Protein AF-A0A662V416-F1 (afdb_monomer_lite)

Sequence (150 aa):
MDLDLKNLLLNPRIDLIPKYWYNIVPDLPEPIPPYLKPNGSVIKPHELERVFAKELVKQEFSNERFIAIPEEIRDLYIELGRPTPLLRARRFEKVLKTPAKIYYKYEGVLPTGSHKINTAIAQAYFNKIEGIERIVTETGAGQWGSALSL

Foldseek 3Di:
DDPPPVVVLPPVVLVPQDQWDFDCQLVDPDHDDAPADPVGDGDDLVVCVVQAQSVVSCVVPDNDGTHGDPVVLSVVCSNQPPPADWDWPVVVCVVVVHPDIDIDRQQCSGPLRHPLLNVLSVRVVSCVVVVNPDDDDDDDPCSNVSSNVD

Radius of gyration: 19.51 Å; chains: 1; bounding box: 39×50×50 Å

pLDDT: mean 92.24, std 15.27, range [31.8, 98.69]

Secondary structure (DSSP, 8-state):
----TTTTS--TTGGGS-SEEEP-GGG-SSPPPPPB-TTSPBPPHHHHTTTS-HHHHHHHT---SEEEPPHHHHHHHHHTTPSPPEEE-HHHHHHHT-SS--EEE-GGGSTTSSTTHHHHHHHHHHHHHTT--------SSSHHHHHHH-

Structure (mmCIF, N/CA/C/O backbone):
data_AF-A0A662V416-F1
#
_entry.id   AF-A0A662V416-F1
#
loop_
_atom_site.group_PDB
_atom_site.id
_atom_site.type_symbol
_atom_site.label_atom_id
_atom_site.label_alt_id
_atom_site.label_comp_id
_atom_site.label_asym_id
_atom_site.label_entity_id
_atom_site.label_seq_id
_atom_site.pdbx_PDB_ins_code
_atom_site.Cartn_x
_atom_site.Cartn_y
_atom_site.Cartn_z
_atom_site.occupancy
_atom_site.B_iso_or_equiv
_atom_site.auth_seq_id
_atom_site.auth_comp_id
_atom_site.auth_asym_id
_atom_site.auth_atom_id
_atom_site.pdbx_PDB_model_num
ATOM 1 N N . MET A 1 1 ? -12.535 -30.595 22.536 1.00 36.19 1 MET A N 1
ATOM 2 C CA . MET A 1 1 ? -13.084 -29.242 22.323 1.00 36.19 1 MET A CA 1
ATOM 3 C C . MET A 1 1 ? -12.583 -28.818 20.959 1.00 36.19 1 MET A C 1
ATOM 5 O O . MET A 1 1 ? -11.514 -28.232 20.863 1.00 36.19 1 MET A O 1
ATOM 9 N N . ASP A 1 2 ? -13.280 -29.274 19.920 1.00 31.80 2 ASP A N 1
ATOM 10 C CA . ASP A 1 2 ? -12.928 -28.993 18.530 1.00 31.80 2 ASP A CA 1
ATOM 11 C C . ASP A 1 2 ? -13.140 -27.505 18.275 1.00 31.80 2 ASP A C 1
ATOM 13 O O . ASP A 1 2 ? -14.272 -27.036 18.156 1.00 31.80 2 ASP A O 1
ATOM 17 N N . LEU A 1 3 ? -12.047 -26.740 18.255 1.00 32.88 3 LEU A N 1
ATOM 18 C CA . LEU A 1 3 ? -12.076 -25.431 17.627 1.00 32.88 3 LEU A CA 1
ATOM 19 C C . LEU A 1 3 ? -12.159 -25.676 16.122 1.00 32.88 3 LEU A C 1
ATOM 21 O O . LEU A 1 3 ? -11.170 -26.020 15.477 1.00 32.88 3 LEU A O 1
ATOM 25 N N . ASP A 1 4 ? -13.359 -25.507 15.584 1.00 36.97 4 ASP A N 1
ATOM 26 C CA . ASP A 1 4 ? -13.605 -25.417 14.155 1.00 36.97 4 ASP A CA 1
ATOM 27 C C . ASP A 1 4 ? -12.849 -24.205 13.581 1.00 36.97 4 ASP A C 1
ATOM 29 O O . ASP A 1 4 ? -13.329 -23.068 13.577 1.00 36.97 4 ASP A O 1
ATOM 33 N N . LEU A 1 5 ? -11.618 -24.454 13.125 1.00 38.56 5 LEU A N 1
ATOM 34 C CA . LEU A 1 5 ? -10.712 -23.473 12.521 1.00 38.56 5 LEU A CA 1
ATOM 35 C C . LEU A 1 5 ? -11.323 -22.766 11.300 1.00 38.56 5 LEU A C 1
ATOM 37 O O . LEU A 1 5 ? -10.874 -21.673 10.955 1.00 38.56 5 LEU A O 1
ATOM 41 N N . LYS A 1 6 ? -12.378 -23.321 10.681 1.00 34.50 6 LYS A N 1
ATOM 42 C CA . LYS A 1 6 ? -13.091 -22.660 9.577 1.00 34.50 6 LYS A CA 1
ATOM 43 C C . LYS A 1 6 ? -13.874 -21.430 10.036 1.00 34.50 6 LYS A C 1
ATOM 45 O O . LYS A 1 6 ? -14.052 -20.506 9.250 1.00 34.50 6 LYS A O 1
ATOM 50 N N . ASN A 1 7 ? -14.275 -21.369 11.306 1.00 35.88 7 ASN A N 1
ATOM 51 C CA . ASN A 1 7 ? -15.027 -20.239 11.856 1.00 35.88 7 ASN A CA 1
ATOM 52 C C . ASN A 1 7 ? -14.142 -19.128 12.453 1.00 35.88 7 ASN A C 1
ATOM 54 O O . ASN A 1 7 ? -14.638 -18.031 12.697 1.00 35.88 7 ASN A O 1
ATOM 58 N N . LEU A 1 8 ? -12.838 -19.365 12.657 1.00 39.62 8 LEU A N 1
ATOM 59 C CA . LEU A 1 8 ? -11.908 -18.345 13.172 1.00 39.62 8 LEU A CA 1
ATOM 60 C C . LEU A 1 8 ? -11.290 -17.474 12.060 1.00 39.62 8 LEU A C 1
ATOM 62 O O . LEU A 1 8 ? -10.849 -16.358 12.326 1.00 39.62 8 LEU A O 1
ATOM 66 N N . LEU A 1 9 ? -11.263 -17.982 10.823 1.00 46.22 9 LEU A N 1
ATOM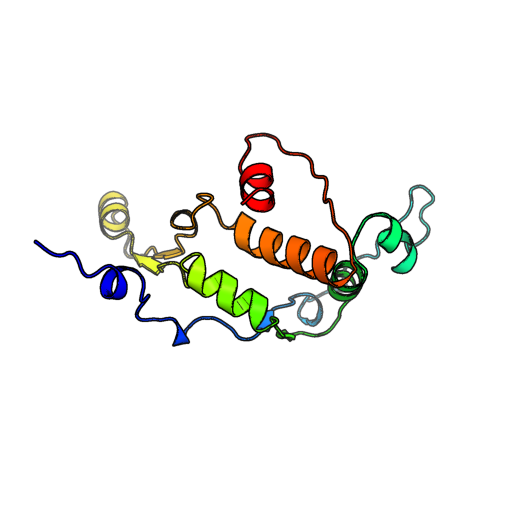 67 C CA . LEU A 1 9 ? -10.608 -17.352 9.666 1.00 46.22 9 LEU A CA 1
ATOM 68 C C . LEU A 1 9 ? -11.567 -16.589 8.743 1.00 46.22 9 LEU A C 1
ATOM 70 O O . LEU A 1 9 ? -11.124 -15.815 7.898 1.00 46.22 9 LEU A O 1
ATOM 74 N N . LEU A 1 10 ? -12.880 -16.754 8.909 1.00 51.19 10 LEU A N 1
ATOM 75 C CA . LEU A 1 10 ? -13.855 -15.966 8.165 1.00 51.19 10 LEU A CA 1
ATOM 76 C C . LEU A 1 10 ? -13.983 -14.597 8.822 1.00 51.19 10 LEU A C 1
ATOM 78 O O . LEU A 1 10 ? -14.795 -14.381 9.721 1.00 51.19 10 LEU A O 1
ATOM 82 N N . ASN A 1 11 ? -13.167 -13.653 8.360 1.00 57.41 11 ASN A N 1
ATOM 83 C CA . ASN A 1 11 ? -13.425 -12.247 8.604 1.00 57.41 11 ASN A CA 1
ATOM 84 C C . ASN A 1 11 ? -14.855 -11.955 8.114 1.00 57.41 11 ASN A C 1
ATOM 86 O O . ASN A 1 11 ? -15.112 -12.053 6.912 1.00 57.41 11 ASN A O 1
ATOM 90 N N . PRO A 1 12 ? -15.807 -11.596 8.994 1.00 60.94 12 PRO A N 1
ATOM 91 C CA . PRO A 1 12 ? -17.211 -11.455 8.610 1.00 60.94 12 PRO A CA 1
ATOM 92 C C . PRO A 1 12 ? -17.434 -10.297 7.630 1.00 60.94 12 PRO A C 1
ATOM 94 O O . PRO A 1 12 ? -18.562 -10.072 7.204 1.00 60.94 12 PRO A O 1
ATOM 97 N N . ARG A 1 13 ? -16.372 -9.539 7.313 1.00 81.31 13 ARG A N 1
ATOM 98 C CA . ARG A 1 13 ? -16.396 -8.338 6.492 1.00 81.31 13 ARG A CA 1
ATOM 99 C C . ARG A 1 13 ? -15.563 -8.423 5.210 1.00 81.31 13 ARG A C 1
ATOM 101 O O . ARG A 1 13 ? -15.049 -7.403 4.757 1.00 81.31 13 ARG A O 1
ATOM 108 N N . ILE A 1 14 ? -15.403 -9.608 4.613 1.00 83.56 14 ILE A N 1
ATOM 109 C CA . ILE A 1 14 ? -14.734 -9.762 3.299 1.00 83.56 14 ILE A CA 1
ATOM 110 C C . ILE A 1 14 ? -15.377 -8.857 2.227 1.00 83.56 14 ILE A C 1
ATOM 112 O O . ILE A 1 14 ? -14.678 -8.361 1.343 1.00 83.56 14 ILE A O 1
ATOM 116 N N . ASP A 1 15 ? -16.673 -8.545 2.359 1.00 88.44 15 ASP A N 1
ATOM 117 C CA . ASP A 1 15 ? -17.398 -7.571 1.528 1.00 88.44 15 ASP A CA 1
ATOM 118 C C . ASP A 1 15 ? -16.729 -6.186 1.470 1.00 88.44 15 ASP A C 1
ATOM 120 O O . ASP A 1 15 ? -16.892 -5.461 0.490 1.00 88.44 15 ASP A O 1
ATOM 124 N N . LEU A 1 16 ? -15.952 -5.821 2.495 1.00 91.31 16 LEU A N 1
ATOM 125 C CA . LEU A 1 16 ? -15.253 -4.540 2.574 1.00 91.31 16 LEU A CA 1
ATOM 126 C C . LEU A 1 16 ? -13.907 -4.508 1.846 1.00 91.31 16 LEU A C 1
ATOM 128 O O . LEU A 1 16 ? -13.278 -3.448 1.817 1.00 91.31 16 LEU A O 1
ATOM 132 N N . ILE A 1 17 ? -13.417 -5.626 1.306 1.00 93.94 17 ILE A N 1
ATOM 133 C CA . ILE A 1 17 ? -12.141 -5.630 0.580 1.00 93.94 17 ILE A CA 1
ATOM 134 C C . ILE A 1 17 ? -12.336 -4.931 -0.766 1.00 93.94 17 ILE A C 1
ATOM 136 O O . ILE A 1 17 ? -13.092 -5.434 -1.608 1.00 93.94 17 ILE A O 1
ATOM 140 N N . PRO A 1 18 ? -11.640 -3.805 -1.013 1.00 96.56 18 PRO A N 1
ATOM 141 C CA . PRO A 1 18 ? -11.809 -3.051 -2.244 1.00 96.56 18 PRO A CA 1
ATOM 142 C C . PRO A 1 18 ? -11.491 -3.885 -3.486 1.00 96.56 18 PRO A C 1
ATOM 144 O O . PRO A 1 18 ? -10.715 -4.840 -3.443 1.00 96.56 18 PRO A O 1
ATOM 147 N N . LYS A 1 19 ? -12.091 -3.496 -4.610 1.00 97.88 19 LYS A N 1
ATOM 148 C CA . LYS A 1 19 ? -11.757 -4.025 -5.942 1.00 97.88 19 LYS A CA 1
ATOM 149 C C . LYS A 1 19 ? -10.688 -3.196 -6.660 1.00 97.88 19 LYS A C 1
ATOM 151 O O . LYS A 1 19 ? -10.156 -3.637 -7.669 1.00 97.88 19 LYS A O 1
ATOM 156 N N . TYR A 1 20 ? -10.385 -2.010 -6.136 1.00 98.56 20 TYR A N 1
ATOM 157 C CA . TYR A 1 20 ? -9.468 -1.050 -6.735 1.00 98.56 20 TYR A CA 1
ATOM 158 C C . TYR A 1 20 ? -8.538 -0.474 -5.669 1.00 98.56 20 TYR A C 1
ATOM 160 O O . TYR A 1 20 ? -8.979 -0.191 -4.550 1.00 98.56 20 TYR A O 1
ATOM 168 N N . TRP A 1 21 ? -7.278 -0.256 -6.030 1.00 98.69 21 TRP A N 1
ATOM 169 C CA . TRP A 1 21 ? -6.434 0.723 -5.359 1.00 98.69 21 TRP A CA 1
ATOM 170 C C . TRP A 1 21 ? -6.811 2.122 -5.843 1.00 98.69 21 TRP A C 1
ATOM 172 O O . TRP A 1 21 ? -7.189 2.316 -7.000 1.00 98.69 21 TRP A O 1
ATOM 182 N N . TYR A 1 22 ? -6.722 3.096 -4.945 1.00 98.69 22 TYR A N 1
ATOM 183 C CA . TYR A 1 22 ? -6.964 4.496 -5.262 1.00 98.69 22 TYR A CA 1
ATOM 184 C C . TYR A 1 22 ? -5.637 5.205 -5.521 1.00 98.69 22 TYR A C 1
ATOM 186 O O . TYR A 1 22 ? -4.739 5.164 -4.679 1.00 98.69 22 TYR A O 1
ATOM 194 N N . ASN A 1 23 ? -5.542 5.864 -6.669 1.00 98.50 23 ASN A N 1
ATOM 195 C CA . ASN A 1 23 ? -4.419 6.700 -7.052 1.00 98.50 23 ASN A CA 1
ATOM 196 C C . ASN A 1 23 ? -4.798 8.167 -6.831 1.00 98.50 23 ASN A C 1
ATOM 198 O O . ASN A 1 23 ? -5.747 8.665 -7.436 1.00 98.50 23 ASN A O 1
ATOM 202 N N . ILE A 1 24 ? -4.053 8.856 -5.967 1.00 98.00 24 ILE A N 1
ATOM 203 C CA . ILE A 1 24 ? -4.320 10.257 -5.628 1.00 98.00 24 ILE A CA 1
ATOM 204 C C . ILE A 1 24 ? -3.818 11.239 -6.692 1.00 98.00 24 ILE A C 1
ATOM 206 O O . ILE A 1 24 ? -4.307 12.362 -6.735 1.00 98.00 24 ILE A O 1
ATOM 210 N N . VAL A 1 25 ? -2.875 10.833 -7.552 1.00 97.56 25 VAL A N 1
ATOM 211 C CA . VAL A 1 25 ? -2.233 11.690 -8.566 1.00 97.56 25 VAL A CA 1
ATOM 212 C C . VAL A 1 25 ? -3.223 12.540 -9.378 1.00 97.56 25 VAL A C 1
ATOM 214 O O . VAL A 1 25 ? -3.033 13.755 -9.416 1.00 97.56 25 VAL A O 1
ATOM 217 N N . PRO A 1 26 ? -4.299 11.984 -9.975 1.00 97.50 26 PRO A N 1
ATOM 218 C CA . PRO A 1 26 ? -5.251 12.779 -10.758 1.00 97.50 26 PRO A CA 1
ATOM 219 C C . PRO A 1 26 ? -6.093 13.771 -9.940 1.00 97.50 26 PRO A C 1
ATOM 221 O O . PRO A 1 26 ? -6.790 14.593 -10.529 1.00 97.50 26 PRO A O 1
ATOM 224 N N . ASP A 1 27 ? -6.068 13.682 -8.609 1.00 97.88 27 ASP A N 1
ATOM 225 C CA . ASP A 1 27 ? -6.831 14.531 -7.689 1.00 97.88 27 ASP A CA 1
ATOM 226 C C . ASP A 1 27 ? -5.945 15.523 -6.916 1.00 97.88 27 ASP A C 1
ATOM 228 O O . ASP A 1 27 ? -6.431 16.238 -6.035 1.00 97.88 27 ASP A O 1
ATOM 232 N N . LEU A 1 28 ? -4.644 15.583 -7.219 1.00 97.88 28 LEU A N 1
ATOM 233 C CA . LEU A 1 28 ? -3.752 16.571 -6.620 1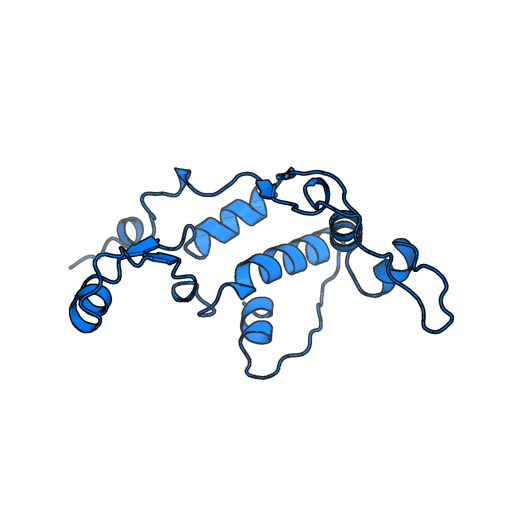.00 97.88 28 LEU A CA 1
ATOM 234 C C . LEU A 1 28 ? -4.056 17.984 -7.150 1.00 97.88 28 LEU A C 1
ATOM 236 O O . LEU A 1 28 ? -4.389 18.149 -8.324 1.00 97.88 28 LEU A O 1
ATOM 240 N N . PRO A 1 29 ? -3.915 19.025 -6.307 1.00 97.69 29 PRO A N 1
ATOM 241 C CA . PRO A 1 29 ? -4.164 20.409 -6.718 1.00 97.69 29 PRO A CA 1
ATOM 242 C C . PRO A 1 29 ? -3.130 20.928 -7.727 1.00 97.69 29 PRO A C 1
ATOM 244 O O . PRO A 1 29 ? -3.406 21.869 -8.466 1.00 97.69 29 PRO A O 1
ATOM 247 N N . GLU A 1 30 ? -1.947 20.316 -7.754 1.00 96.75 30 GLU A N 1
ATOM 248 C CA . GLU A 1 30 ? -0.836 20.638 -8.640 1.00 96.75 30 GLU A CA 1
ATOM 249 C C . GLU A 1 30 ? -0.210 19.334 -9.159 1.00 96.75 30 GLU A C 1
ATOM 251 O O . GLU A 1 30 ? -0.251 18.314 -8.459 1.00 96.75 30 GLU A O 1
ATOM 256 N N . PRO A 1 31 ? 0.367 19.331 -10.373 1.00 93.94 31 PRO A N 1
ATOM 257 C CA . PRO A 1 31 ? 0.998 18.140 -10.927 1.00 93.94 31 PRO A CA 1
ATOM 258 C C . PRO A 1 31 ? 2.240 17.730 -10.126 1.00 93.94 31 PRO A C 1
ATOM 260 O O . PRO A 1 31 ? 2.995 18.575 -9.642 1.00 93.94 31 PRO A O 1
ATOM 263 N N . ILE A 1 32 ? 2.494 16.421 -10.043 1.00 94.19 32 ILE A N 1
ATOM 264 C CA . ILE A 1 32 ? 3.725 15.904 -9.434 1.00 94.19 32 ILE A CA 1
ATOM 265 C C . ILE A 1 32 ? 4.923 16.287 -10.319 1.00 94.19 32 ILE A C 1
ATOM 267 O O . ILE A 1 32 ? 4.877 16.067 -11.534 1.00 94.19 32 ILE A O 1
ATOM 271 N N . PRO A 1 33 ? 6.007 16.839 -9.742 1.00 94.62 33 PRO A N 1
ATOM 272 C CA . PRO A 1 33 ? 7.238 17.083 -10.477 1.00 94.62 33 PRO A CA 1
ATOM 273 C C . PRO A 1 33 ? 7.782 15.796 -11.114 1.00 94.62 33 PRO A C 1
ATOM 275 O O . PRO A 1 33 ? 7.736 14.734 -10.494 1.00 94.62 33 PRO A O 1
ATOM 278 N N . PRO A 1 34 ? 8.343 15.863 -12.330 1.00 94.94 34 PRO A N 1
ATOM 279 C CA . PRO A 1 34 ? 8.872 14.676 -12.980 1.00 94.94 34 PRO A CA 1
ATOM 280 C C . PRO A 1 34 ? 10.101 14.132 -12.245 1.00 94.94 34 PRO A C 1
ATOM 282 O O . PRO A 1 34 ? 10.882 14.877 -11.652 1.00 94.94 34 PRO A O 1
ATOM 285 N N . TYR A 1 35 ? 10.331 12.828 -12.378 1.00 94.50 35 TYR A N 1
ATOM 286 C CA . TYR A 1 35 ? 11.581 12.199 -11.968 1.00 94.50 35 TYR A CA 1
ATOM 287 C C . TYR A 1 35 ? 12.753 12.740 -12.789 1.00 94.50 35 TYR A C 1
ATOM 289 O O . TYR A 1 35 ? 12.711 12.725 -14.021 1.00 94.50 35 TYR A O 1
ATOM 297 N N . LEU A 1 36 ? 13.808 13.200 -12.117 1.00 96.44 36 LEU A N 1
ATOM 298 C CA . LEU A 1 36 ? 14.982 13.791 -12.758 1.00 96.44 36 LEU A CA 1
ATOM 299 C C . LEU A 1 36 ? 16.221 12.912 -12.588 1.00 96.44 36 LEU A C 1
ATOM 301 O O . LEU A 1 36 ? 16.438 12.281 -11.556 1.00 96.44 36 LEU A O 1
ATOM 305 N N . LYS A 1 37 ? 17.072 12.924 -13.608 1.00 96.19 37 LYS A N 1
ATOM 306 C CA . LYS A 1 37 ? 18.434 12.385 -13.570 1.00 96.19 37 LYS A CA 1
ATOM 307 C C . LYS A 1 37 ? 19.374 13.381 -12.878 1.00 96.19 37 LYS A C 1
ATOM 309 O O . LYS A 1 37 ? 19.056 14.570 -12.819 1.00 96.19 37 LYS A O 1
ATOM 314 N N . PRO A 1 38 ? 20.585 12.960 -12.458 1.00 96.19 38 PRO A N 1
ATOM 315 C CA . PRO A 1 38 ? 21.573 13.870 -11.869 1.00 96.19 38 PRO A CA 1
ATOM 316 C C . PRO A 1 38 ? 21.939 15.075 -12.751 1.00 96.19 38 PRO A C 1
ATOM 318 O O . PRO A 1 38 ? 22.329 16.117 -12.241 1.00 96.19 38 PRO A O 1
ATOM 321 N N . ASN A 1 39 ? 21.793 14.950 -14.075 1.00 96.25 39 ASN A N 1
ATOM 322 C CA . ASN A 1 39 ? 22.034 16.031 -15.034 1.00 96.25 39 ASN A CA 1
ATOM 323 C C . ASN A 1 39 ? 20.810 16.944 -15.278 1.00 96.25 39 ASN A C 1
ATOM 325 O O . ASN A 1 39 ? 20.852 17.771 -16.184 1.00 96.25 39 ASN A O 1
ATOM 329 N N . GLY A 1 40 ? 19.710 16.761 -14.540 1.00 96.31 40 GLY A N 1
ATOM 330 C CA . GLY A 1 40 ? 18.481 17.552 -14.656 1.00 96.31 40 GLY A CA 1
ATOM 331 C C . GLY A 1 40 ? 17.517 17.129 -15.770 1.00 96.31 40 GLY A C 1
ATOM 332 O O . GLY A 1 40 ? 16.435 17.698 -15.877 1.00 96.31 40 GLY A O 1
ATOM 333 N N . SER A 1 41 ? 17.858 16.137 -16.598 1.00 97.00 41 SER A N 1
ATOM 334 C CA . SER A 1 41 ? 16.924 15.614 -17.609 1.00 97.00 41 SER A CA 1
ATOM 335 C C . SER A 1 41 ? 15.873 14.680 -16.997 1.00 97.00 41 SER A C 1
ATOM 337 O O . SER A 1 41 ? 16.139 14.010 -16.002 1.00 97.00 41 SER A O 1
ATOM 339 N N . VAL A 1 42 ? 14.682 14.609 -17.597 1.00 97.44 42 VAL A N 1
ATOM 340 C CA . VAL A 1 42 ? 13.578 13.759 -17.116 1.00 97.44 42 VAL A CA 1
ATOM 341 C C . VAL A 1 42 ? 13.868 12.271 -17.363 1.00 97.44 42 VAL A C 1
ATOM 343 O O . VAL A 1 42 ? 14.332 11.890 -18.442 1.00 97.44 42 VAL A O 1
ATOM 346 N N . ILE A 1 43 ? 13.582 11.429 -16.369 1.00 96.44 43 ILE A N 1
ATOM 347 C CA . ILE A 1 43 ? 13.620 9.963 -16.467 1.00 96.44 43 ILE A CA 1
ATOM 348 C C . ILE A 1 43 ? 12.415 9.480 -17.274 1.00 96.44 43 ILE A C 1
ATOM 350 O O . ILE A 1 43 ? 11.273 9.837 -16.984 1.00 96.44 43 ILE A O 1
ATOM 354 N N . LYS A 1 44 ? 12.662 8.642 -18.283 1.00 95.19 44 LYS A N 1
ATOM 355 C CA . LYS A 1 44 ? 11.601 7.963 -19.035 1.00 95.19 44 LYS A CA 1
ATOM 356 C C . LYS A 1 44 ? 11.238 6.635 -18.350 1.00 95.19 44 LYS A C 1
ATOM 358 O O . LYS A 1 44 ? 12.146 5.972 -17.854 1.00 95.19 44 LYS A O 1
ATOM 363 N N . PRO A 1 45 ? 9.966 6.188 -18.387 1.00 95.31 45 PRO A N 1
ATOM 364 C CA . PRO A 1 45 ? 9.526 4.965 -17.702 1.00 95.31 45 PRO A CA 1
ATOM 365 C C . PRO A 1 45 ? 10.392 3.729 -17.987 1.00 95.31 45 PRO A C 1
ATOM 367 O O . PRO A 1 45 ? 10.856 3.081 -17.056 1.00 95.31 45 PRO A O 1
ATOM 370 N N . HIS A 1 46 ? 10.722 3.466 -19.258 1.00 96.12 46 HIS A N 1
ATOM 371 C CA . HIS A 1 46 ? 11.540 2.308 -19.649 1.00 96.12 46 HIS A CA 1
ATOM 372 C C . HIS A 1 46 ? 12.939 2.275 -19.010 1.00 96.12 46 HIS A C 1
ATOM 374 O O . HIS A 1 46 ? 13.570 1.224 -18.952 1.00 96.12 46 HIS A O 1
ATOM 380 N N . GLU A 1 47 ? 13.455 3.413 -18.536 1.00 95.81 47 GLU A N 1
ATOM 381 C CA . GLU A 1 47 ? 14.753 3.470 -17.857 1.00 95.81 47 GLU A CA 1
ATOM 382 C C . GLU A 1 47 ? 14.687 2.862 -16.446 1.00 95.81 47 GLU A C 1
ATOM 384 O O . GLU A 1 47 ? 15.709 2.421 -15.920 1.00 95.81 47 GLU A O 1
ATOM 389 N N . LEU A 1 48 ? 13.492 2.798 -15.848 1.00 96.31 48 LEU A N 1
ATOM 390 C CA . LEU A 1 48 ? 13.237 2.203 -14.534 1.00 96.31 48 LEU A CA 1
ATOM 391 C C . LEU A 1 48 ? 12.952 0.695 -14.611 1.00 96.31 48 LEU A C 1
ATOM 393 O O . LEU A 1 48 ? 13.164 -0.014 -13.629 1.00 96.31 48 LEU A O 1
ATOM 397 N N . GLU A 1 49 ? 12.565 0.184 -15.784 1.00 95.88 49 GLU A N 1
ATOM 398 C CA . GLU A 1 49 ? 12.276 -1.244 -16.019 1.00 95.88 49 GLU A CA 1
ATOM 399 C C . GLU A 1 49 ? 13.507 -2.152 -15.851 1.00 95.88 49 GLU A C 1
ATOM 401 O O . GLU A 1 49 ? 13.390 -3.369 -15.748 1.00 95.88 49 GLU A O 1
ATOM 406 N N . ARG A 1 50 ? 14.716 -1.578 -15.788 1.00 93.12 50 ARG A N 1
ATOM 407 C CA . ARG A 1 50 ? 15.926 -2.331 -15.423 1.00 93.12 50 ARG A CA 1
ATOM 408 C C . ARG A 1 50 ? 15.897 -2.812 -13.966 1.00 93.12 50 ARG A C 1
ATOM 410 O O . ARG A 1 50 ? 16.594 -3.769 -13.633 1.00 93.12 50 ARG A O 1
ATOM 417 N N . VAL A 1 51 ? 15.177 -2.103 -13.100 1.00 94.88 51 VAL A N 1
ATOM 418 C CA . VAL A 1 51 ? 15.156 -2.330 -11.647 1.00 94.88 51 VAL A CA 1
ATOM 419 C C . VAL A 1 51 ? 13.801 -2.857 -11.190 1.00 94.88 51 VAL A C 1
ATOM 421 O O . VAL A 1 51 ? 13.748 -3.704 -10.303 1.00 94.88 51 VAL A O 1
ATOM 424 N N . PHE A 1 52 ? 12.717 -2.377 -11.794 1.00 96.88 52 PHE A N 1
ATOM 425 C CA . PHE A 1 52 ? 11.352 -2.703 -11.396 1.00 96.88 52 PHE A CA 1
ATOM 426 C C . PHE A 1 52 ? 10.618 -3.472 -12.494 1.00 96.88 52 PHE A C 1
ATOM 428 O O . PHE A 1 52 ? 10.862 -3.253 -13.678 1.00 96.88 52 PHE A O 1
ATOM 435 N N . ALA A 1 53 ? 9.669 -4.322 -12.093 1.00 97.12 53 ALA A N 1
ATOM 436 C CA . ALA A 1 53 ? 8.731 -4.961 -13.012 1.00 97.12 53 ALA A CA 1
ATOM 437 C C . ALA A 1 53 ? 7.969 -3.904 -13.836 1.00 97.12 53 ALA A C 1
ATOM 439 O O . ALA A 1 53 ? 7.601 -2.843 -13.317 1.00 97.12 53 ALA A O 1
ATOM 440 N N . LYS A 1 54 ? 7.714 -4.189 -15.112 1.00 97.75 54 LYS A N 1
ATOM 441 C CA . LYS A 1 54 ? 7.053 -3.279 -16.060 1.00 97.75 54 LYS A CA 1
ATOM 442 C C . LYS A 1 54 ? 5.693 -2.810 -15.571 1.00 97.75 54 LYS A C 1
ATOM 444 O O . LYS A 1 54 ? 5.372 -1.634 -15.722 1.00 97.75 54 LYS A O 1
ATOM 449 N N . GLU A 1 55 ? 4.898 -3.692 -14.971 1.00 97.88 55 GLU A N 1
ATOM 450 C CA . GLU A 1 55 ? 3.580 -3.308 -14.451 1.00 97.88 55 GLU A CA 1
ATOM 451 C C . GLU A 1 55 ? 3.695 -2.355 -13.246 1.00 97.88 55 GLU A C 1
ATOM 453 O O . GLU A 1 55 ? 2.904 -1.421 -13.134 1.00 97.88 55 GLU A O 1
ATOM 458 N N . LEU A 1 56 ? 4.729 -2.496 -12.406 1.00 97.88 56 LEU A N 1
ATOM 459 C CA . LEU A 1 56 ? 5.003 -1.542 -11.320 1.00 97.88 56 LEU A CA 1
ATOM 460 C C . LEU A 1 56 ? 5.402 -0.172 -11.871 1.00 97.88 56 LEU A C 1
ATOM 462 O O . LEU A 1 56 ? 4.879 0.848 -11.427 1.00 97.88 56 LEU A O 1
ATOM 466 N N . VAL A 1 57 ? 6.280 -0.147 -12.880 1.00 98.12 57 VAL A N 1
ATOM 467 C CA . VAL A 1 57 ? 6.650 1.092 -13.577 1.00 98.12 57 VAL A CA 1
ATOM 468 C C . VAL A 1 57 ? 5.415 1.725 -14.214 1.00 98.12 57 VAL A C 1
ATOM 470 O O . VAL A 1 57 ? 5.176 2.912 -14.050 1.00 98.12 57 VAL A O 1
ATOM 473 N N . LYS A 1 58 ? 4.573 0.957 -14.902 1.00 97.81 58 LYS A N 1
ATOM 474 C CA . LYS A 1 58 ? 3.343 1.478 -15.509 1.00 97.81 58 LYS A CA 1
ATOM 475 C C . LYS A 1 58 ? 2.407 2.113 -14.474 1.00 97.81 58 LYS A C 1
ATOM 477 O O . LYS A 1 58 ? 1.851 3.175 -14.748 1.00 97.81 58 LYS A O 1
ATOM 482 N N . GLN A 1 59 ? 2.236 1.493 -13.305 1.00 97.81 59 GLN A N 1
ATOM 483 C CA . GLN A 1 59 ? 1.395 2.031 -12.229 1.00 97.81 59 GLN A CA 1
ATOM 484 C C . GLN A 1 59 ? 1.956 3.336 -11.652 1.00 97.81 59 GLN A C 1
ATOM 486 O O . GLN A 1 59 ? 1.184 4.265 -11.425 1.00 97.81 59 GLN A O 1
ATOM 491 N N . GLU A 1 60 ? 3.277 3.438 -11.498 1.00 97.12 60 GLU A N 1
ATOM 492 C CA . GLU A 1 60 ? 3.960 4.646 -11.014 1.00 97.12 60 GLU A CA 1
ATOM 493 C C . GLU A 1 60 ? 3.692 5.878 -11.899 1.00 97.12 60 GLU A C 1
ATOM 495 O O . GLU A 1 60 ? 3.532 6.988 -11.403 1.00 97.12 60 GLU A O 1
ATOM 500 N N . PHE A 1 61 ? 3.586 5.688 -13.219 1.00 96.19 61 PHE A N 1
ATOM 501 C CA . PHE A 1 61 ? 3.305 6.768 -14.179 1.00 96.19 61 PHE A CA 1
ATOM 502 C C . PHE A 1 61 ? 1.819 6.870 -14.568 1.00 96.19 61 PHE A C 1
ATOM 504 O O . PHE A 1 61 ? 1.471 7.565 -15.528 1.00 96.19 61 PHE A O 1
ATOM 511 N N . SER A 1 62 ? 0.929 6.174 -13.857 1.00 96.31 62 SER A N 1
ATOM 512 C CA . SER A 1 62 ? -0.499 6.161 -14.170 1.00 96.31 62 SER A CA 1
ATOM 513 C C . SER A 1 62 ? -1.208 7.437 -13.711 1.00 96.31 62 SER A C 1
ATOM 515 O O . SER A 1 62 ? -1.023 7.913 -12.592 1.00 96.31 62 SER A O 1
ATOM 517 N N . ASN A 1 63 ? -2.107 7.940 -14.560 1.00 96.19 63 ASN A N 1
ATOM 518 C CA . ASN A 1 63 ? -3.082 8.982 -14.212 1.00 96.19 63 ASN A CA 1
ATOM 519 C C . ASN A 1 63 ? -4.498 8.413 -14.004 1.00 96.19 63 ASN A C 1
ATOM 521 O O . ASN A 1 63 ? -5.465 9.164 -13.872 1.00 96.19 63 ASN A O 1
ATOM 525 N N . GLU A 1 64 ? -4.652 7.087 -13.986 1.00 98.06 64 GLU A N 1
ATOM 526 C CA . GLU A 1 64 ? -5.932 6.457 -13.666 1.00 98.06 64 GLU A CA 1
ATOM 527 C C . GLU A 1 64 ? -6.222 6.601 -12.174 1.00 98.06 64 GLU A C 1
ATOM 529 O O . GLU A 1 64 ? -5.392 6.239 -11.346 1.00 98.06 64 GLU A O 1
ATOM 534 N N . ARG A 1 65 ? -7.417 7.095 -11.827 1.00 98.44 65 ARG A N 1
ATOM 535 C CA . ARG A 1 65 ? -7.865 7.300 -10.436 1.00 98.44 65 ARG A CA 1
ATOM 536 C C . ARG A 1 65 ? -8.037 5.993 -9.658 1.00 98.44 65 ARG A C 1
ATOM 538 O O . ARG A 1 65 ? -7.825 5.952 -8.449 1.00 98.44 65 ARG A O 1
ATOM 545 N N . PHE A 1 66 ? -8.443 4.932 -10.347 1.00 98.69 66 PHE A N 1
ATOM 546 C CA . PHE A 1 66 ? -8.694 3.623 -9.759 1.00 98.69 66 PHE A CA 1
ATOM 547 C C . PHE A 1 66 ? -7.973 2.558 -10.569 1.00 98.69 66 PHE A C 1
ATOM 549 O O . PHE A 1 66 ? -8.283 2.367 -11.740 1.00 98.69 66 PHE A O 1
ATOM 556 N N . ILE A 1 67 ? -7.055 1.844 -9.925 1.00 98.56 67 ILE A N 1
ATOM 557 C CA . ILE A 1 67 ? -6.312 0.737 -10.528 1.00 98.56 67 ILE A CA 1
ATOM 558 C C . ILE A 1 67 ? -6.929 -0.551 -9.995 1.00 98.56 67 ILE A C 1
ATOM 560 O O . ILE A 1 67 ? -7.010 -0.739 -8.780 1.00 98.56 67 ILE A O 1
ATOM 564 N N . ALA A 1 68 ? -7.421 -1.416 -10.882 1.00 98.44 68 ALA A N 1
ATOM 565 C CA . ALA A 1 68 ? -8.038 -2.675 -10.473 1.00 98.44 68 ALA A CA 1
ATOM 566 C C . ALA A 1 68 ? -7.024 -3.553 -9.727 1.00 98.44 68 ALA A C 1
ATOM 568 O O . ALA A 1 68 ? -5.885 -3.700 -10.163 1.00 98.44 68 ALA A O 1
ATOM 569 N N . ILE A 1 69 ? -7.449 -4.140 -8.608 1.00 98.62 69 ILE A N 1
ATOM 570 C CA . ILE A 1 69 ? -6.641 -5.115 -7.873 1.00 98.62 69 ILE A CA 1
ATOM 571 C C . ILE A 1 69 ? -6.871 -6.478 -8.541 1.00 98.62 69 ILE A C 1
ATOM 573 O O . ILE A 1 69 ? -8.028 -6.912 -8.565 1.00 98.62 69 ILE A O 1
ATOM 577 N N . PRO A 1 70 ? -5.824 -7.153 -9.058 1.00 98.38 70 PRO A N 1
ATOM 578 C CA . PRO A 1 70 ? -5.928 -8.526 -9.553 1.00 98.38 70 PRO A CA 1
ATOM 579 C C . PRO A 1 70 ? -6.632 -9.436 -8.544 1.00 98.38 70 PRO A C 1
ATOM 581 O O . PRO A 1 70 ? -6.404 -9.300 -7.337 1.00 98.38 70 PRO A O 1
ATOM 584 N N . GLU A 1 71 ? -7.488 -10.345 -9.015 1.00 97.62 71 GLU A N 1
ATOM 585 C CA . GLU A 1 71 ? -8.263 -11.218 -8.123 1.00 97.62 71 GLU A CA 1
ATOM 586 C C . GLU A 1 71 ? -7.341 -12.062 -7.243 1.00 97.62 71 GLU A C 1
ATOM 588 O O . GLU A 1 71 ? -7.553 -12.127 -6.037 1.00 97.62 71 GLU A O 1
ATOM 593 N N . GLU A 1 72 ? -6.227 -12.538 -7.792 1.00 97.88 72 GLU A N 1
ATOM 594 C CA . GLU A 1 72 ? -5.204 -13.295 -7.075 1.00 97.88 72 GLU A CA 1
ATOM 595 C C . GLU A 1 72 ? -4.589 -12.494 -5.917 1.00 97.88 72 GLU A C 1
ATOM 597 O O . GLU A 1 72 ? -4.330 -13.034 -4.843 1.00 97.88 72 GLU A O 1
ATOM 602 N N . ILE A 1 73 ? -4.387 -11.182 -6.088 1.00 98.19 73 ILE A N 1
ATOM 603 C CA . ILE A 1 73 ? -3.917 -10.316 -4.996 1.00 98.19 73 ILE A CA 1
ATOM 604 C C . ILE A 1 73 ? -5.028 -10.108 -3.959 1.00 98.19 73 ILE A C 1
ATOM 606 O O . ILE A 1 73 ? -4.747 -10.058 -2.759 1.00 98.19 73 ILE A O 1
ATOM 610 N N . ARG A 1 74 ? -6.290 -9.980 -4.390 1.00 97.06 74 ARG A N 1
ATOM 611 C CA . ARG A 1 74 ? -7.431 -9.846 -3.466 1.00 97.06 74 ARG A CA 1
ATOM 612 C C . ARG A 1 74 ? -7.622 -11.110 -2.629 1.00 97.06 74 ARG A C 1
ATOM 614 O O . ARG A 1 74 ? -7.898 -10.983 -1.437 1.00 97.06 74 ARG A O 1
ATOM 621 N N . ASP A 1 75 ? -7.425 -12.282 -3.217 1.00 95.88 75 ASP A N 1
ATOM 622 C CA . ASP A 1 75 ? -7.490 -13.565 -2.520 1.00 95.88 75 ASP A CA 1
ATOM 623 C C . ASP A 1 75 ? -6.363 -13.679 -1.487 1.00 95.88 75 ASP A C 1
ATOM 625 O O . ASP A 1 75 ? -6.632 -13.927 -0.311 1.00 95.88 75 ASP A O 1
ATOM 629 N N . LEU A 1 76 ? -5.125 -13.330 -1.859 1.00 96.06 76 LEU A N 1
ATOM 630 C CA . LEU A 1 76 ? -4.004 -13.262 -0.909 1.00 96.06 76 LEU A CA 1
ATOM 631 C C . LEU A 1 76 ? -4.263 -12.269 0.233 1.00 96.06 76 LEU A C 1
ATOM 633 O O . LEU A 1 76 ? -3.939 -12.535 1.389 1.00 96.06 76 LEU A O 1
ATOM 637 N N . TYR A 1 77 ? -4.881 -11.121 -0.051 1.00 96.44 77 TYR A N 1
ATOM 638 C CA . TYR A 1 77 ? -5.306 -10.193 0.995 1.00 96.44 77 TYR A CA 1
ATOM 639 C C . TYR A 1 77 ? -6.295 -10.832 1.980 1.00 96.44 77 TYR A C 1
ATOM 641 O O . TYR A 1 77 ? -6.161 -10.593 3.183 1.00 96.44 77 TYR A O 1
ATOM 649 N N . ILE A 1 78 ? -7.265 -11.623 1.505 1.00 94.69 78 ILE A N 1
ATOM 650 C CA . ILE A 1 78 ? -8.219 -12.351 2.361 1.00 94.69 78 ILE A CA 1
ATOM 651 C C . ILE A 1 78 ? -7.477 -13.366 3.231 1.00 94.69 78 ILE A C 1
ATOM 653 O O . ILE A 1 78 ? -7.638 -13.352 4.452 1.00 94.69 78 ILE A O 1
ATOM 657 N N . GLU A 1 79 ? -6.632 -14.195 2.618 1.00 93.69 79 GLU A N 1
ATOM 658 C CA . GLU A 1 79 ? -5.859 -15.239 3.303 1.00 93.69 79 GLU A CA 1
ATOM 659 C C . GLU A 1 79 ? -4.961 -14.668 4.408 1.00 93.69 79 GLU A C 1
ATOM 661 O O . GLU A 1 79 ? -4.831 -15.252 5.484 1.00 93.69 79 GLU A O 1
ATOM 666 N N . LEU A 1 80 ? -4.399 -13.478 4.183 1.00 93.25 80 LEU A N 1
ATOM 667 C CA . LEU A 1 80 ? -3.529 -12.785 5.136 1.00 93.25 80 LEU A CA 1
ATOM 668 C C . LEU A 1 80 ? -4.294 -11.951 6.178 1.00 93.25 80 LEU A C 1
ATOM 670 O O . LEU A 1 80 ? -3.677 -11.246 6.979 1.00 93.25 80 LEU A O 1
ATOM 674 N N . GLY A 1 81 ? -5.627 -12.026 6.202 1.00 92.56 81 GLY A N 1
ATOM 675 C CA . GLY A 1 81 ? -6.457 -11.457 7.264 1.00 92.56 81 GLY A CA 1
ATOM 676 C C . GLY A 1 81 ? -7.017 -10.061 6.986 1.00 92.56 81 GLY A C 1
ATOM 677 O O . GLY A 1 81 ? -7.457 -9.376 7.918 1.00 92.56 81 GLY A O 1
ATOM 678 N N . ARG A 1 82 ? -7.040 -9.601 5.728 1.00 95.25 82 ARG A N 1
ATOM 679 C CA . ARG A 1 82 ? -7.792 -8.389 5.362 1.00 95.25 82 ARG A CA 1
ATOM 680 C C . ARG A 1 82 ? -9.307 -8.681 5.310 1.00 95.25 82 ARG A C 1
ATOM 682 O O . ARG A 1 82 ? -9.711 -9.811 5.063 1.00 95.25 82 ARG A O 1
ATOM 689 N N . PRO A 1 83 ? -10.164 -7.664 5.531 1.00 95.44 83 PRO A N 1
ATOM 690 C CA . PRO A 1 83 ? -9.824 -6.315 5.982 1.00 95.44 83 PRO A CA 1
ATOM 691 C C . PRO A 1 83 ? -9.406 -6.276 7.459 1.00 95.44 83 PRO A C 1
ATOM 693 O O . PRO A 1 83 ? -10.027 -6.880 8.326 1.00 95.44 83 PRO A O 1
ATOM 696 N N . THR A 1 84 ? -8.408 -5.460 7.774 1.00 94.38 84 THR A N 1
ATOM 697 C CA . THR A 1 84 ? -7.968 -5.239 9.160 1.00 94.38 84 THR A CA 1
ATOM 698 C C . THR A 1 84 ? -9.043 -4.504 9.980 1.00 94.38 84 THR A C 1
ATOM 700 O O . THR A 1 84 ? -9.864 -3.769 9.413 1.00 94.38 84 THR A O 1
ATOM 703 N N . PRO A 1 85 ? -9.093 -4.647 11.313 1.00 93.56 85 PRO A N 1
ATOM 704 C CA . PRO A 1 85 ? -10.156 -4.044 12.109 1.00 93.56 85 PRO A CA 1
ATOM 705 C C . PRO A 1 85 ? -9.991 -2.521 12.257 1.00 93.56 85 PRO A C 1
ATOM 707 O O . PRO A 1 85 ? -8.881 -1.992 12.350 1.00 93.56 85 PRO A O 1
ATOM 710 N N . LEU A 1 86 ? -11.120 -1.807 12.312 1.00 94.19 86 LEU A N 1
ATOM 711 C CA . LEU A 1 86 ? -11.198 -0.407 12.740 1.00 94.19 86 LEU A CA 1
ATOM 712 C C . LEU A 1 86 ? -11.663 -0.378 14.198 1.00 94.19 86 LEU A C 1
ATOM 714 O O . LEU A 1 86 ? -12.815 -0.689 14.498 1.00 94.19 86 LEU A O 1
ATOM 718 N N . LEU A 1 87 ? -10.760 -0.030 15.107 1.00 94.56 87 LEU A N 1
ATOM 719 C CA . LEU A 1 87 ? -10.983 -0.133 16.546 1.00 94.56 87 LEU A CA 1
ATOM 720 C C . LEU A 1 87 ? -11.186 1.251 17.160 1.00 94.56 87 LEU A C 1
ATOM 722 O O . LEU A 1 87 ? -10.538 2.214 16.758 1.00 94.56 87 LEU A O 1
ATOM 726 N N . ARG A 1 88 ? -12.076 1.354 18.154 1.00 97.75 88 ARG A N 1
ATOM 727 C CA . ARG A 1 88 ? -12.306 2.592 18.916 1.00 97.75 88 ARG A CA 1
ATOM 728 C C . ARG A 1 88 ? -11.553 2.561 20.241 1.00 97.75 88 ARG A C 1
ATOM 730 O O . ARG A 1 88 ? -11.816 1.707 21.089 1.00 97.75 88 ARG A O 1
ATOM 737 N N . ALA A 1 89 ? -10.691 3.542 20.476 1.00 97.88 89 ALA A N 1
ATOM 738 C CA . ALA A 1 89 ? -9.822 3.620 21.646 1.00 97.88 89 ALA A CA 1
ATOM 739 C C . ALA A 1 89 ? -10.533 4.195 22.892 1.00 97.88 89 ALA A C 1
ATOM 741 O O . ALA A 1 89 ? -10.056 5.138 23.513 1.00 97.88 89 ALA A O 1
ATOM 742 N N . ARG A 1 90 ? -11.665 3.612 23.315 1.00 97.69 90 ARG A N 1
ATOM 743 C CA . ARG A 1 90 ? -12.514 4.134 24.417 1.00 97.69 90 ARG A CA 1
ATOM 744 C C . ARG A 1 90 ? -11.767 4.379 25.733 1.00 97.69 90 ARG A C 1
ATOM 746 O O . ARG A 1 90 ? -12.039 5.344 26.441 1.00 97.69 90 ARG A O 1
ATOM 753 N N . ARG A 1 91 ? -10.824 3.495 26.083 1.00 98.06 91 ARG A N 1
ATOM 754 C CA . ARG A 1 91 ? -9.988 3.664 27.286 1.00 98.06 91 ARG A CA 1
ATOM 755 C C . ARG A 1 91 ? -9.070 4.877 27.158 1.00 98.06 91 ARG A C 1
ATOM 757 O O . ARG A 1 91 ? -8.911 5.607 28.128 1.00 98.06 91 ARG A O 1
ATOM 764 N N . PHE A 1 92 ? -8.511 5.100 25.972 1.00 98.12 92 PHE A N 1
ATOM 765 C CA . PHE A 1 92 ? -7.660 6.249 25.694 1.00 98.12 92 PHE A CA 1
ATOM 766 C C . PHE A 1 92 ? -8.466 7.552 25.690 1.00 98.12 92 PHE A C 1
ATOM 768 O O . PHE A 1 92 ? -8.069 8.502 26.353 1.00 98.12 92 PHE A O 1
ATOM 775 N N . GLU A 1 93 ? -9.657 7.553 25.077 1.00 98.62 93 GLU A N 1
ATOM 776 C CA . GLU A 1 93 ? -10.619 8.666 25.157 1.00 98.62 93 GLU A CA 1
ATOM 777 C C . GLU A 1 93 ? -10.886 9.066 26.624 1.00 98.62 93 GLU A C 1
ATOM 779 O O . GLU A 1 93 ? -10.805 10.244 26.975 1.00 98.62 93 GLU A O 1
ATOM 784 N N . LYS A 1 94 ? -11.122 8.077 27.506 1.00 98.50 94 LYS A N 1
ATOM 785 C CA . LYS A 1 94 ? -11.347 8.296 28.948 1.00 98.50 94 LYS A CA 1
ATOM 786 C C . LYS A 1 94 ? -10.126 8.886 29.658 1.00 98.50 94 LYS A C 1
ATOM 788 O O . LYS A 1 94 ? -10.291 9.795 30.466 1.00 98.50 94 LYS A O 1
ATOM 793 N N . VAL A 1 95 ? -8.924 8.375 29.380 1.00 98.56 95 V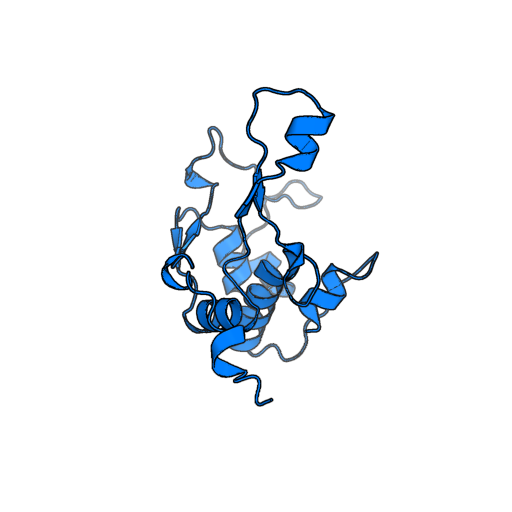AL A N 1
ATOM 794 C CA . VAL A 1 95 ? -7.670 8.887 29.970 1.00 98.56 95 VAL A CA 1
ATOM 795 C C . VAL A 1 95 ? -7.429 10.341 29.559 1.00 98.56 95 VAL A C 1
ATOM 797 O O . VAL A 1 95 ? -7.074 11.158 30.401 1.00 98.56 95 VAL A O 1
ATOM 800 N N . LEU A 1 96 ? -7.693 10.678 28.295 1.00 98.62 96 LEU A N 1
ATOM 801 C CA . LEU A 1 96 ? -7.544 12.036 27.767 1.00 98.62 96 LEU A CA 1
ATOM 802 C C . LEU A 1 96 ? -8.658 13.000 28.200 1.00 98.62 96 LEU A C 1
ATOM 804 O O . LEU A 1 96 ? -8.529 14.200 27.975 1.00 98.62 96 LEU A O 1
ATOM 808 N N . LYS A 1 97 ? -9.762 12.498 28.775 1.00 98.38 97 LYS A N 1
ATOM 809 C CA . LYS A 1 97 ? -10.983 13.274 29.068 1.00 98.38 97 LYS A CA 1
ATOM 810 C C . LYS A 1 97 ? -11.484 14.069 27.850 1.00 98.38 97 LYS A C 1
ATOM 812 O O . LYS A 1 97 ? -11.983 15.182 27.988 1.00 98.38 97 LYS A O 1
ATOM 817 N N . THR A 1 98 ? -11.336 13.505 26.651 1.00 98.31 98 THR A N 1
ATOM 818 C CA . THR A 1 98 ? -11.709 14.175 25.399 1.00 98.31 98 THR A CA 1
ATOM 819 C C . THR A 1 98 ? -13.133 13.810 24.973 1.00 98.31 98 THR A C 1
ATOM 821 O O . THR A 1 98 ? -13.531 12.651 25.113 1.00 98.31 98 THR A O 1
ATOM 824 N N . PRO A 1 99 ? -13.910 14.755 24.413 1.00 97.75 99 PRO A N 1
ATOM 825 C CA . PRO A 1 99 ? -15.168 14.430 23.745 1.00 97.75 99 PRO A CA 1
ATOM 826 C C . PRO A 1 99 ? -14.947 13.792 22.361 1.00 97.75 99 PRO A C 1
ATOM 828 O O . PRO A 1 99 ? -15.890 13.261 21.770 1.00 97.75 99 PRO A O 1
ATOM 831 N N . ALA A 1 100 ? -13.721 13.849 21.824 1.00 98.50 100 ALA A N 1
ATOM 832 C CA . ALA A 1 100 ? -13.393 13.265 20.532 1.00 98.50 100 ALA A CA 1
ATOM 833 C C . ALA A 1 100 ? -13.513 11.735 20.564 1.00 98.50 100 ALA A C 1
ATOM 835 O O . ALA A 1 100 ? -13.164 11.075 21.542 1.00 98.50 100 ALA A O 1
ATOM 836 N N . LYS A 1 101 ? -13.969 11.159 19.449 1.00 98.31 101 LYS A N 1
ATOM 837 C CA . LYS A 1 101 ? -13.948 9.710 19.231 1.00 98.31 101 LYS A CA 1
ATOM 838 C C . LYS A 1 101 ? -12.652 9.356 18.510 1.00 98.31 101 LYS A C 1
ATOM 840 O O . LYS A 1 101 ? -12.407 9.876 17.425 1.00 98.31 101 LYS A O 1
ATOM 845 N N . ILE A 1 102 ? -11.845 8.479 19.095 1.00 98.00 102 ILE A N 1
ATOM 846 C CA . ILE A 1 102 ? -10.537 8.099 18.554 1.00 98.00 102 ILE A CA 1
ATOM 847 C C . ILE A 1 102 ? -10.649 6.697 17.972 1.00 98.00 102 ILE A C 1
ATOM 849 O O . ILE A 1 102 ? -10.914 5.731 18.692 1.00 98.00 102 ILE A O 1
ATOM 853 N N . TYR A 1 103 ? -10.423 6.589 16.666 1.00 97.75 103 TYR A N 1
ATOM 854 C CA . TYR A 1 103 ? -10.374 5.320 15.953 1.00 97.75 103 TYR A CA 1
ATOM 855 C C . TYR A 1 103 ? -8.985 5.083 15.383 1.00 97.75 103 TYR A C 1
ATOM 857 O O . TYR A 1 103 ? -8.298 6.024 14.995 1.00 97.75 103 TYR A O 1
ATOM 865 N N . TYR A 1 104 ? -8.593 3.819 15.296 1.00 95.69 104 TYR A N 1
ATOM 866 C CA . TYR A 1 104 ? -7.361 3.413 14.638 1.00 95.69 104 TYR A CA 1
ATOM 867 C C . TYR A 1 104 ? -7.614 2.187 13.764 1.00 95.69 104 TYR A C 1
ATOM 869 O O . TYR A 1 104 ? -8.302 1.241 14.158 1.00 95.69 104 TYR A O 1
ATOM 877 N N . LYS A 1 105 ? -7.072 2.228 12.547 1.00 96.56 105 LYS A N 1
ATOM 878 C CA . LYS A 1 105 ? -7.071 1.109 11.606 1.00 96.56 105 LYS A CA 1
ATOM 879 C C . LYS A 1 105 ? -5.879 0.218 11.943 1.00 96.56 105 LYS A C 1
ATOM 881 O O . LYS A 1 105 ? -4.733 0.632 11.780 1.00 96.56 105 LYS A O 1
ATOM 886 N N . TYR A 1 106 ? -6.137 -0.964 12.496 1.00 96.25 106 TYR A N 1
ATOM 887 C CA . TYR A 1 106 ? -5.084 -1.777 13.101 1.00 96.25 106 TYR A CA 1
ATOM 888 C C . TYR A 1 106 ? -4.440 -2.738 12.094 1.00 96.25 106 TYR A C 1
ATOM 890 O O . TYR A 1 106 ? -4.765 -3.918 12.038 1.00 96.25 106 TYR A O 1
ATOM 898 N N . GLU A 1 107 ? -3.483 -2.230 11.316 1.00 97.62 107 GLU A N 1
ATOM 899 C CA . GLU A 1 107 ? -2.704 -3.025 10.346 1.00 97.62 107 GLU A CA 1
ATOM 900 C C . GLU A 1 107 ? -1.686 -3.975 11.002 1.00 97.62 107 GLU A C 1
ATOM 902 O O . GLU A 1 107 ? -1.130 -4.840 10.335 1.00 97.62 107 GLU A O 1
ATOM 907 N N . GLY A 1 108 ? -1.460 -3.847 12.314 1.00 96.31 108 GLY A N 1
ATOM 908 C CA . GLY A 1 108 ? -0.572 -4.736 13.067 1.00 96.31 108 GLY A CA 1
ATOM 909 C C . GLY A 1 108 ? -1.107 -6.159 13.253 1.00 96.31 108 GLY A C 1
ATOM 910 O O . GLY A 1 108 ? -0.372 -7.006 13.740 1.00 96.31 108 GLY A O 1
ATOM 911 N N . VAL A 1 109 ? -2.365 -6.422 12.877 1.00 94.44 109 VAL A N 1
ATOM 912 C CA . VAL A 1 109 ? -2.970 -7.766 12.919 1.00 94.44 109 VAL A CA 1
ATOM 913 C C . VAL A 1 109 ? -2.480 -8.677 11.789 1.00 94.44 109 VAL A C 1
ATOM 915 O O . VAL A 1 109 ? -2.659 -9.887 11.861 1.00 94.44 109 VAL A O 1
ATOM 918 N N . LEU A 1 110 ? -1.903 -8.101 10.729 1.00 95.44 110 LEU A N 1
ATOM 919 C CA . LEU A 1 110 ? -1.417 -8.870 9.586 1.00 95.44 110 LEU A CA 1
ATOM 920 C C . LEU A 1 110 ? -0.201 -9.720 10.001 1.00 95.44 110 LEU A C 1
ATOM 922 O O . LEU A 1 110 ? 0.522 -9.309 10.909 1.00 95.44 110 LEU A O 1
ATOM 926 N N . PRO A 1 111 ? 0.083 -10.857 9.338 1.00 95.31 111 PRO A N 1
ATOM 927 C CA . PRO A 1 111 ? 1.125 -11.801 9.766 1.00 95.31 111 PRO A CA 1
ATOM 928 C C . PRO A 1 111 ? 2.524 -11.194 9.941 1.00 95.31 111 PRO A C 1
ATOM 930 O O . PRO A 1 111 ? 3.302 -11.639 10.778 1.00 95.31 111 PRO A O 1
ATOM 933 N N . THR A 1 112 ? 2.837 -10.138 9.190 1.00 96.12 112 THR A N 1
ATOM 934 C CA . THR A 1 112 ? 4.122 -9.418 9.254 1.00 96.12 112 THR A CA 1
ATOM 935 C C . THR A 1 112 ? 4.126 -8.289 10.287 1.00 96.12 112 THR A C 1
ATOM 937 O O . THR A 1 112 ? 5.091 -7.531 10.392 1.00 96.12 112 THR A O 1
ATOM 940 N N . GLY A 1 113 ? 3.028 -8.126 11.028 1.00 96.25 113 GLY A N 1
ATOM 941 C CA . GLY A 1 113 ? 2.843 -7.112 12.060 1.00 96.25 113 GLY A CA 1
ATOM 942 C C . GLY A 1 113 ? 2.748 -5.678 11.535 1.00 96.25 113 GLY A C 1
ATOM 943 O O . GLY A 1 113 ? 2.872 -4.734 12.318 1.00 96.25 113 GLY A O 1
ATOM 944 N N . SER A 1 114 ? 2.569 -5.466 10.225 1.00 97.69 114 SER A N 1
ATOM 945 C CA . SER A 1 114 ? 2.484 -4.120 9.648 1.00 97.69 114 SER A CA 1
ATOM 946 C C . SER A 1 114 ? 1.751 -4.070 8.305 1.00 97.69 114 SER A C 1
ATOM 948 O O . SER A 1 114 ? 1.548 -5.077 7.637 1.00 97.69 114 SER A O 1
ATOM 950 N N . HIS A 1 115 ? 1.436 -2.855 7.852 1.00 98.19 115 HIS A N 1
ATOM 951 C CA . HIS A 1 115 ? 0.820 -2.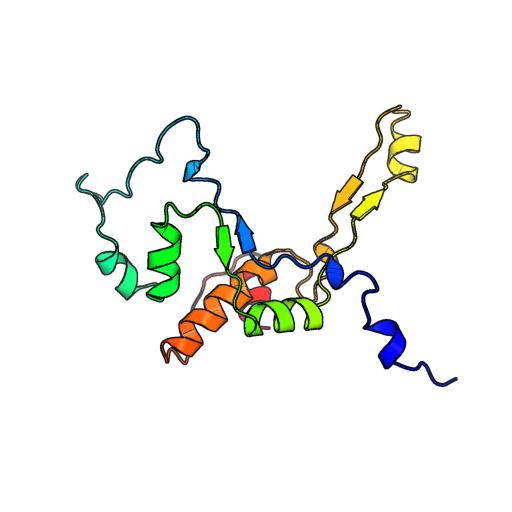587 6.547 1.00 98.19 115 HIS A CA 1
ATOM 952 C C . HIS A 1 115 ? 1.744 -2.861 5.347 1.00 98.19 115 HIS A C 1
ATOM 954 O O . HIS A 1 115 ? 1.298 -2.777 4.205 1.00 98.19 115 HIS A O 1
ATOM 960 N N . LYS A 1 116 ? 3.034 -3.148 5.570 1.00 98.44 116 LYS A N 1
ATOM 961 C CA . LYS A 1 116 ? 4.028 -3.300 4.496 1.00 98.44 116 LYS A CA 1
ATOM 962 C C . LYS A 1 116 ? 3.719 -4.468 3.561 1.00 98.44 116 LYS A C 1
ATOM 964 O O . LYS A 1 116 ? 3.984 -4.379 2.366 1.00 98.44 116 LYS A O 1
ATOM 969 N N . ILE A 1 117 ? 3.083 -5.517 4.084 1.00 97.94 117 ILE A N 1
ATOM 970 C CA . ILE A 1 117 ? 2.656 -6.670 3.284 1.00 97.94 117 ILE A CA 1
ATOM 971 C C . ILE A 1 117 ? 1.676 -6.280 2.167 1.00 97.94 117 ILE A C 1
ATOM 973 O O . ILE A 1 117 ? 1.664 -6.912 1.118 1.00 97.94 117 ILE A O 1
ATOM 977 N N . ASN A 1 118 ? 0.924 -5.182 2.330 1.00 97.94 118 ASN A N 1
ATOM 978 C CA . ASN A 1 118 ? -0.046 -4.735 1.331 1.00 97.94 118 ASN A CA 1
ATOM 979 C C . ASN A 1 118 ? 0.610 -4.416 -0.025 1.00 97.94 118 ASN A C 1
ATOM 981 O O . ASN A 1 118 ? 0.030 -4.741 -1.059 1.00 97.94 118 ASN A O 1
ATOM 985 N N . THR A 1 119 ? 1.801 -3.800 -0.028 1.00 98.38 119 THR A N 1
ATOM 986 C CA . THR A 1 119 ? 2.563 -3.535 -1.265 1.00 98.38 119 THR A CA 1
ATOM 987 C C . THR A 1 119 ? 3.519 -4.678 -1.608 1.00 98.38 119 THR A C 1
ATOM 989 O O . THR A 1 119 ? 3.689 -4.972 -2.787 1.00 98.38 119 THR A O 1
ATOM 992 N N . ALA A 1 120 ? 4.077 -5.379 -0.611 1.00 98.44 120 ALA A N 1
ATOM 993 C CA . ALA A 1 120 ? 4.991 -6.497 -0.854 1.00 98.44 120 ALA A CA 1
ATOM 994 C C . ALA A 1 120 ? 4.345 -7.599 -1.712 1.00 98.44 120 ALA A C 1
ATOM 996 O O . ALA A 1 120 ? 4.959 -8.041 -2.678 1.00 98.44 120 ALA A O 1
ATOM 997 N N . ILE A 1 121 ? 3.082 -7.959 -1.437 1.00 98.00 121 ILE A N 1
ATOM 998 C CA . ILE A 1 121 ? 2.328 -8.931 -2.249 1.00 98.00 121 ILE A CA 1
ATOM 999 C C . ILE A 1 121 ? 2.211 -8.464 -3.698 1.00 98.00 121 ILE A C 1
ATOM 1001 O O . ILE A 1 121 ? 2.458 -9.244 -4.609 1.00 98.00 121 ILE A O 1
ATOM 1005 N N . ALA A 1 122 ? 1.842 -7.199 -3.924 1.00 98.12 122 ALA A N 1
ATOM 1006 C CA . ALA A 1 122 ? 1.659 -6.677 -5.274 1.00 98.12 122 ALA A CA 1
ATOM 1007 C C . ALA A 1 122 ? 2.981 -6.666 -6.051 1.00 98.12 122 ALA A C 1
ATOM 1009 O O . ALA A 1 122 ? 3.034 -7.118 -7.192 1.00 98.12 122 ALA A O 1
ATOM 1010 N N . GLN A 1 123 ? 4.069 -6.229 -5.413 1.00 98.44 123 GLN A N 1
ATOM 1011 C CA . GLN A 1 123 ? 5.394 -6.244 -6.030 1.00 98.44 123 GLN A CA 1
ATOM 1012 C C . GLN A 1 123 ? 5.867 -7.669 -6.328 1.00 98.44 123 GLN A C 1
ATOM 1014 O O . GLN A 1 123 ? 6.341 -7.926 -7.435 1.00 98.44 123 GLN A O 1
ATOM 1019 N N . ALA A 1 124 ? 5.697 -8.602 -5.390 1.00 98.31 124 ALA A N 1
ATOM 1020 C CA . ALA A 1 124 ? 6.034 -10.007 -5.596 1.00 98.31 124 ALA A CA 1
ATOM 1021 C C . ALA A 1 124 ? 5.196 -10.639 -6.718 1.00 98.31 124 ALA A C 1
ATOM 1023 O O . ALA A 1 124 ? 5.739 -11.331 -7.578 1.00 98.31 124 ALA A O 1
ATOM 1024 N N . TYR A 1 125 ? 3.895 -10.344 -6.756 1.00 98.31 125 TYR A N 1
ATOM 1025 C CA . TYR A 1 125 ? 2.973 -10.818 -7.783 1.00 98.31 125 TYR A CA 1
ATOM 1026 C C . TYR A 1 125 ? 3.384 -10.354 -9.184 1.00 98.31 125 TYR A C 1
ATOM 1028 O O . TYR A 1 125 ? 3.542 -11.185 -10.074 1.00 98.31 125 TYR A O 1
ATOM 1036 N N . PHE A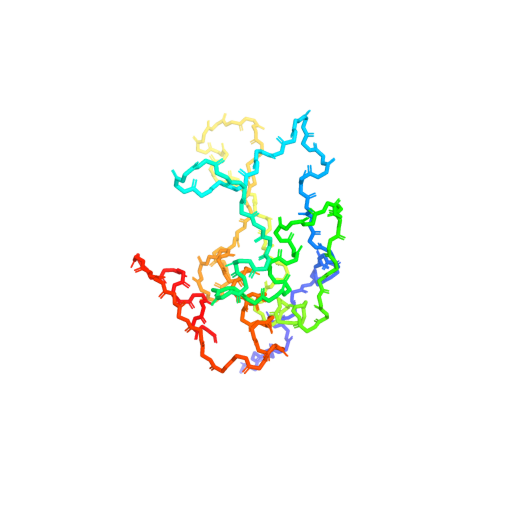 1 126 ? 3.612 -9.053 -9.392 1.00 98.38 126 PHE A N 1
ATOM 1037 C CA . PHE A 1 126 ? 3.955 -8.544 -10.724 1.00 98.38 126 PHE A CA 1
ATOM 1038 C C . PHE A 1 126 ? 5.337 -9.008 -11.194 1.00 98.38 126 PHE A C 1
ATOM 1040 O O . PHE A 1 126 ? 5.490 -9.366 -12.358 1.00 98.38 126 PHE A O 1
ATOM 1047 N N . ASN A 1 127 ? 6.315 -9.120 -10.289 1.00 98.38 127 ASN A N 1
ATOM 1048 C CA . ASN A 1 127 ? 7.599 -9.751 -10.610 1.00 98.38 127 ASN A CA 1
ATOM 1049 C C . ASN A 1 127 ? 7.412 -11.216 -11.045 1.00 98.38 127 ASN A C 1
ATOM 1051 O O . ASN A 1 127 ? 7.951 -11.626 -12.072 1.00 98.38 127 ASN A O 1
ATOM 1055 N N . LYS A 1 128 ? 6.596 -11.990 -10.318 1.00 97.69 128 LYS A N 1
ATOM 1056 C CA . LYS A 1 128 ? 6.296 -13.390 -10.656 1.00 97.69 128 LYS A CA 1
ATOM 1057 C C . LYS A 1 128 ? 5.632 -13.525 -12.029 1.00 97.69 128 LYS A C 1
ATOM 1059 O O . LYS A 1 128 ? 6.024 -14.394 -12.802 1.00 97.69 128 LYS A O 1
ATOM 1064 N N . ILE A 1 129 ? 4.646 -12.681 -12.341 1.00 97.62 129 ILE A N 1
ATOM 1065 C CA . ILE A 1 129 ? 3.958 -12.683 -13.646 1.00 97.62 129 ILE A CA 1
ATOM 1066 C C . ILE A 1 129 ? 4.925 -12.352 -14.793 1.00 97.62 129 ILE A C 1
ATOM 1068 O O . ILE A 1 129 ? 4.788 -12.895 -15.887 1.00 97.62 129 ILE A O 1
ATOM 1072 N N . GLU A 1 130 ? 5.939 -11.523 -14.542 1.00 97.12 130 GLU A N 1
ATOM 1073 C CA . GLU A 1 130 ? 6.990 -11.188 -15.512 1.00 97.12 130 GLU A CA 1
ATOM 1074 C C . GLU A 1 130 ? 8.131 -12.223 -15.579 1.00 97.12 130 GLU A C 1
ATOM 1076 O O . GLU A 1 130 ? 9.110 -12.021 -16.298 1.00 97.12 130 GLU A O 1
ATOM 1081 N N . GLY A 1 131 ? 8.009 -13.351 -14.871 1.00 97.69 131 GLY A N 1
ATOM 1082 C CA . GLY A 1 131 ? 8.994 -14.437 -14.885 1.00 97.69 131 GLY A CA 1
ATOM 1083 C C . GLY A 1 131 ? 10.226 -14.181 -14.014 1.00 97.69 131 GLY A C 1
ATOM 1084 O O . GLY A 1 131 ? 11.225 -14.886 -14.143 1.00 97.69 131 GLY A O 1
ATOM 1085 N N . ILE A 1 132 ? 10.181 -13.187 -13.123 1.00 97.38 132 ILE A N 1
ATOM 1086 C CA . ILE A 1 132 ? 11.254 -12.931 -12.161 1.00 97.38 132 ILE A CA 1
ATOM 1087 C C . ILE A 1 132 ? 11.149 -13.939 -11.014 1.00 97.38 132 ILE A C 1
ATOM 1089 O O . ILE A 1 132 ? 10.196 -13.939 -10.238 1.00 97.38 132 ILE A O 1
ATOM 1093 N N . GLU A 1 133 ? 12.168 -14.786 -10.884 1.00 96.31 133 GLU A N 1
ATOM 1094 C CA . GLU A 1 133 ? 12.215 -15.855 -9.875 1.00 96.31 133 GLU A CA 1
ATOM 1095 C C . GLU A 1 133 ? 12.851 -15.417 -8.547 1.00 96.31 133 GLU A C 1
ATOM 1097 O O . GLU A 1 133 ? 12.774 -16.128 -7.544 1.00 96.31 133 GLU A O 1
ATOM 1102 N N . ARG A 1 134 ? 13.518 -14.256 -8.525 1.00 96.50 134 ARG A N 1
ATOM 1103 C CA . ARG A 1 134 ? 14.201 -13.736 -7.337 1.00 96.50 134 ARG A CA 1
ATOM 1104 C C . ARG A 1 134 ? 14.093 -12.224 -7.264 1.00 96.50 134 ARG A C 1
ATOM 1106 O O . ARG A 1 134 ? 14.492 -11.526 -8.189 1.00 96.50 134 ARG A O 1
ATOM 1113 N N . ILE A 1 135 ? 13.646 -11.740 -6.111 1.00 96.56 135 ILE A N 1
ATOM 1114 C CA . ILE A 1 135 ? 13.579 -10.317 -5.781 1.00 96.56 135 ILE A CA 1
ATOM 1115 C C . ILE A 1 135 ? 14.620 -10.033 -4.699 1.00 96.56 135 ILE A C 1
ATOM 1117 O O . ILE A 1 135 ? 14.866 -10.863 -3.822 1.00 96.56 135 ILE A O 1
ATOM 1121 N N . VAL A 1 136 ? 15.253 -8.867 -4.775 1.00 96.62 136 VAL A N 1
ATOM 1122 C CA . VAL A 1 136 ? 16.203 -8.383 -3.771 1.00 96.62 136 VAL A CA 1
ATOM 1123 C C . VAL A 1 136 ? 15.704 -7.046 -3.252 1.00 96.62 136 VAL A C 1
ATOM 1125 O O . VAL A 1 136 ? 15.257 -6.205 -4.026 1.00 96.62 136 VAL A O 1
ATOM 1128 N N . THR A 1 137 ? 15.797 -6.848 -1.942 1.00 97.56 137 THR A N 1
ATOM 1129 C CA . THR A 1 137 ? 15.489 -5.575 -1.298 1.00 97.56 137 THR A CA 1
ATOM 1130 C C . THR A 1 137 ? 16.376 -5.374 -0.074 1.00 97.56 137 THR A C 1
ATOM 1132 O O . THR A 1 137 ? 16.944 -6.323 0.469 1.00 97.56 137 THR A O 1
ATOM 1135 N N . GLU A 1 138 ? 16.510 -4.131 0.358 1.00 97.75 138 GLU A N 1
ATOM 1136 C CA . GLU A 1 138 ? 17.127 -3.740 1.612 1.00 97.75 138 GLU A CA 1
ATOM 1137 C C . GLU A 1 138 ? 16.163 -3.911 2.792 1.00 97.75 138 GLU A C 1
ATOM 1139 O O . GLU A 1 138 ? 14.950 -3.985 2.639 1.00 97.75 138 GLU A O 1
ATOM 1144 N N . THR A 1 139 ? 16.675 -3.941 4.018 1.00 97.69 139 THR A N 1
ATOM 1145 C CA . THR A 1 139 ? 15.832 -3.802 5.209 1.00 97.69 139 THR A CA 1
ATOM 1146 C C . THR A 1 139 ? 16.664 -3.255 6.361 1.00 97.69 139 THR A C 1
ATOM 1148 O O . THR A 1 139 ? 17.843 -3.572 6.488 1.00 97.69 139 THR A O 1
ATOM 1151 N N . GLY A 1 140 ? 16.054 -2.413 7.195 1.00 97.38 140 GLY A N 1
ATOM 1152 C CA . GLY A 1 140 ? 16.656 -1.930 8.439 1.00 97.38 140 GLY A CA 1
ATOM 1153 C C . GLY A 1 140 ? 16.209 -2.792 9.617 1.00 97.38 140 GLY A C 1
ATOM 1154 O O . GLY A 1 140 ? 16.694 -3.897 9.821 1.00 97.38 140 GLY A O 1
ATOM 1155 N N . ALA A 1 141 ? 15.208 -2.311 10.360 1.00 96.75 141 ALA A N 1
ATOM 1156 C CA . ALA A 1 141 ? 14.639 -3.014 11.515 1.00 96.75 141 ALA A CA 1
ATOM 1157 C C . ALA A 1 141 ? 13.984 -4.378 11.197 1.00 96.75 141 ALA A C 1
ATOM 1159 O O . ALA A 1 141 ? 13.550 -5.068 12.112 1.00 96.75 141 ALA A O 1
ATOM 1160 N N . GLY A 1 142 ? 13.848 -4.754 9.922 1.00 97.06 142 GLY A N 1
ATOM 1161 C CA . GLY A 1 142 ? 13.341 -6.063 9.510 1.00 97.06 142 GLY A CA 1
ATOM 1162 C C . GLY A 1 142 ? 11.927 -6.054 8.936 1.00 97.06 142 GLY A C 1
ATOM 1163 O O . GLY A 1 142 ? 11.657 -6.855 8.058 1.00 97.06 142 GLY A O 1
ATOM 1164 N N . GLN A 1 143 ? 11.050 -5.118 9.321 1.00 97.38 143 GLN A N 1
ATOM 1165 C CA . GLN A 1 143 ? 9.624 -5.166 8.940 1.00 97.38 143 GLN A CA 1
ATOM 1166 C C . GLN A 1 143 ? 9.363 -5.250 7.426 1.00 97.38 143 GLN A C 1
ATOM 1168 O O . GLN A 1 143 ? 8.412 -5.904 7.011 1.00 97.38 143 GLN A O 1
ATOM 1173 N N . TRP A 1 144 ? 10.159 -4.553 6.607 1.00 98.38 144 TRP A N 1
ATOM 1174 C CA . TRP A 1 144 ? 10.019 -4.602 5.148 1.00 98.38 144 TRP A CA 1
ATOM 1175 C C . TRP A 1 144 ? 10.539 -5.921 4.579 1.00 98.38 144 TRP A C 1
ATOM 1177 O O . TRP A 1 144 ? 9.800 -6.603 3.878 1.00 98.38 144 TRP A O 1
ATOM 1187 N N . GLY A 1 145 ? 11.744 -6.333 4.983 1.00 97.94 145 GLY A N 1
ATOM 1188 C CA . GLY A 1 145 ? 12.292 -7.641 4.622 1.00 97.94 145 GLY A CA 1
ATOM 1189 C C . GLY A 1 145 ? 11.351 -8.793 4.989 1.00 97.94 145 GLY A C 1
ATOM 1190 O O . GLY A 1 145 ? 11.071 -9.631 4.144 1.00 97.94 145 GLY A O 1
ATOM 1191 N N . SER A 1 146 ? 10.780 -8.779 6.200 1.00 97.56 146 SER A N 1
ATOM 1192 C CA . SER A 1 146 ? 9.792 -9.771 6.645 1.00 97.56 146 SER A CA 1
ATOM 1193 C C . SER A 1 146 ? 8.520 -9.772 5.800 1.00 97.56 146 SER A C 1
ATOM 1195 O O . SER A 1 146 ? 7.907 -10.819 5.633 1.00 97.56 146 SER A O 1
ATOM 1197 N N . ALA A 1 147 ? 8.099 -8.611 5.288 1.00 98.06 147 ALA A N 1
ATOM 1198 C CA . ALA A 1 147 ? 6.930 -8.521 4.422 1.00 98.06 147 ALA A CA 1
ATOM 1199 C C . ALA A 1 147 ? 7.183 -9.077 3.022 1.00 98.06 147 ALA A C 1
ATOM 1201 O O . ALA A 1 147 ? 6.281 -9.680 2.456 1.00 98.06 147 ALA A O 1
ATOM 1202 N N . LEU A 1 148 ? 8.384 -8.885 2.476 1.00 97.25 148 LEU A N 1
ATOM 1203 C CA . LEU A 1 148 ? 8.733 -9.412 1.158 1.00 97.25 148 LEU A CA 1
ATOM 1204 C C . LEU A 1 148 ? 9.137 -10.895 1.196 1.00 97.25 148 LEU A C 1
ATOM 1206 O O . LEU A 1 148 ? 9.089 -11.559 0.168 1.00 97.25 148 LEU A O 1
ATOM 1210 N N . SER A 1 149 ? 9.545 -11.413 2.360 1.00 96.25 149 SER A N 1
ATOM 1211 C CA . SER A 1 149 ? 9.968 -12.809 2.524 1.00 96.25 149 SER A CA 1
ATOM 1212 C C . SER A 1 149 ? 8.842 -13.802 2.822 1.00 96.25 149 SER A C 1
ATOM 1214 O O . S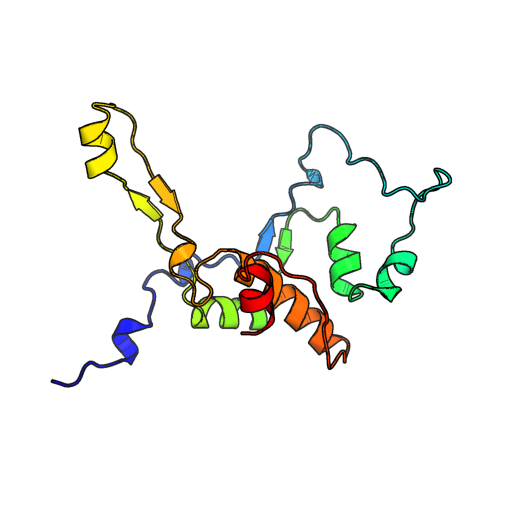ER A 1 149 ? 9.109 -15.001 2.784 1.00 96.25 149 SER A O 1
ATOM 1216 N N . LEU A 1 150 ? 7.667 -13.315 3.243 1.00 92.81 150 LEU A N 1
ATOM 1217 C CA . LEU A 1 150 ? 6.507 -14.144 3.600 1.00 92.81 150 LEU A CA 1
ATOM 1218 C C . LEU A 1 150 ? 5.921 -14.828 2.360 1.00 92.81 150 LEU A C 1
ATOM 1220 O O . LEU A 1 150 ? 5.626 -16.037 2.472 1.00 92.81 150 LEU A O 1
#